Protein AF-A0A7J5WPT6-F1 (afdb_monomer_lite)

pLDDT: mean 85.34, std 17.23, range [44.0, 98.38]

Structure (mmCIF, N/CA/C/O backbone):
data_AF-A0A7J5WPT6-F1
#
_entry.id   AF-A0A7J5WPT6-F1
#
loop_
_atom_site.group_PDB
_atom_site.id
_atom_site.type_symbol
_atom_site.label_atom_id
_atom_site.label_alt_id
_atom_site.label_comp_id
_atom_site.label_asym_id
_atom_site.label_entity_id
_atom_site.label_seq_id
_atom_site.pdbx_PDB_ins_code
_atom_site.Cartn_x
_atom_site.Cartn_y
_atom_site.Cartn_z
_atom_site.occupancy
_atom_site.B_iso_or_equiv
_atom_site.auth_seq_id
_atom_site.auth_comp_id
_atom_site.auth_asym_id
_atom_site.auth_atom_id
_atom_site.pdbx_PDB_model_num
ATOM 1 N N . MET A 1 1 ? -18.725 7.609 72.290 1.00 44.00 1 MET A N 1
ATOM 2 C CA . MET A 1 1 ? -18.503 8.225 70.961 1.00 44.00 1 MET A CA 1
ATOM 3 C C . MET A 1 1 ? -18.150 7.165 69.911 1.00 44.00 1 MET A C 1
ATOM 5 O O . MET A 1 1 ? -17.010 6.746 69.789 1.00 44.00 1 MET A O 1
ATOM 9 N N . ASN A 1 2 ? -19.181 6.668 69.224 1.00 46.31 2 ASN A N 1
ATOM 10 C CA . ASN A 1 2 ? -19.308 6.529 67.764 1.00 46.31 2 ASN A CA 1
ATOM 11 C C . ASN A 1 2 ? -18.132 5.963 66.932 1.00 46.31 2 ASN A C 1
ATOM 13 O O . ASN A 1 2 ? -17.793 6.522 65.896 1.00 46.31 2 ASN A O 1
ATOM 17 N N . LYS A 1 3 ? -17.575 4.797 67.292 1.00 47.44 3 LYS A N 1
ATOM 18 C CA . LYS A 1 3 ? -16.650 4.039 66.410 1.00 47.44 3 LYS A CA 1
ATOM 19 C C . LYS A 1 3 ? -17.338 3.275 65.260 1.00 47.44 3 LYS A C 1
ATOM 21 O O . LYS A 1 3 ? -16.660 2.776 64.373 1.00 47.44 3 LYS A O 1
ATOM 26 N N . LYS A 1 4 ? -18.677 3.195 65.247 1.00 48.84 4 LYS A N 1
ATOM 27 C CA . LYS A 1 4 ? -19.449 2.427 64.245 1.00 48.84 4 LYS A CA 1
ATOM 28 C C . LYS A 1 4 ? -19.728 3.178 62.931 1.00 48.84 4 LYS A C 1
ATOM 30 O O . LYS A 1 4 ? -20.155 2.552 61.971 1.00 48.84 4 LYS A O 1
ATOM 35 N N . ILE A 1 5 ? -19.477 4.490 62.871 1.00 53.81 5 ILE A N 1
ATOM 36 C CA . ILE A 1 5 ? -19.799 5.325 61.695 1.00 53.81 5 ILE A CA 1
ATOM 37 C C . ILE A 1 5 ? -18.692 5.275 60.623 1.00 53.81 5 ILE A C 1
ATOM 39 O O . ILE A 1 5 ? -18.978 5.407 59.438 1.00 53.81 5 ILE A O 1
ATOM 43 N N . ILE A 1 6 ? -17.442 4.998 61.009 1.00 51.78 6 ILE A N 1
ATOM 44 C CA . ILE A 1 6 ? -16.282 5.048 60.097 1.00 51.78 6 ILE A CA 1
ATOM 45 C C . ILE A 1 6 ? -16.296 3.907 59.059 1.00 51.78 6 ILE A C 1
ATOM 47 O O . ILE A 1 6 ? -15.792 4.076 57.953 1.00 51.78 6 ILE A O 1
ATOM 51 N N . VAL A 1 7 ? -16.931 2.771 59.365 1.00 52.22 7 VAL A N 1
ATOM 52 C CA . VAL A 1 7 ? -16.954 1.603 58.462 1.00 52.22 7 VAL A CA 1
ATOM 53 C C . VAL A 1 7 ? -17.900 1.807 57.270 1.00 52.22 7 VAL A C 1
ATOM 55 O O . VAL A 1 7 ? -17.622 1.326 56.175 1.00 52.22 7 VAL A O 1
ATOM 58 N N . TYR A 1 8 ? -18.980 2.575 57.437 1.00 48.53 8 TYR A N 1
ATOM 59 C CA . TYR A 1 8 ? -19.964 2.778 56.367 1.00 48.53 8 TYR A CA 1
ATOM 60 C C . TYR A 1 8 ? -19.497 3.755 55.283 1.00 48.53 8 TYR A C 1
ATOM 62 O O . TYR A 1 8 ? -19.886 3.613 54.126 1.00 48.53 8 TYR A O 1
ATOM 70 N N . VAL A 1 9 ? -18.616 4.702 55.622 1.00 53.25 9 VAL A N 1
ATOM 71 C CA . VAL A 1 9 ? -18.085 5.677 54.654 1.00 53.25 9 VAL A CA 1
ATOM 72 C C . VAL A 1 9 ? -17.109 5.015 53.675 1.00 53.25 9 VAL A C 1
ATOM 74 O O . VAL A 1 9 ? -17.079 5.369 52.499 1.00 53.25 9 VAL A O 1
ATOM 77 N N . PHE A 1 10 ? -16.367 3.997 54.119 1.00 49.44 10 PHE A N 1
ATOM 78 C CA . PHE A 1 10 ? -15.423 3.283 53.253 1.00 49.44 10 PHE A CA 1
ATOM 79 C C . PHE A 1 10 ? -16.117 2.335 52.262 1.00 49.44 10 PHE A C 1
ATOM 81 O O . PHE A 1 10 ? -15.594 2.083 51.180 1.00 49.44 10 PHE A O 1
ATOM 88 N N . PHE A 1 11 ? -17.314 1.844 52.598 1.00 49.00 11 PHE A N 1
ATOM 89 C CA . PHE A 1 11 ? -18.061 0.913 51.747 1.00 49.00 11 PHE A CA 1
ATOM 90 C C . PHE A 1 11 ? -18.806 1.607 50.593 1.00 49.00 11 PHE A C 1
ATOM 92 O O . PHE A 1 11 ? -19.068 0.985 49.570 1.00 49.00 11 PHE A O 1
ATOM 99 N N . PHE A 1 12 ? -19.112 2.903 50.719 1.00 51.81 12 PHE A N 1
ATOM 100 C CA . PHE A 1 12 ? -19.769 3.670 49.652 1.00 51.81 12 PHE A CA 1
ATOM 101 C C . PHE A 1 12 ? -18.799 4.194 48.581 1.00 51.81 12 PHE A C 1
ATOM 103 O O . PHE A 1 12 ? -19.221 4.460 47.457 1.00 51.81 12 PHE A O 1
ATOM 110 N N . LEU A 1 13 ? -17.502 4.313 48.890 1.00 50.91 13 LEU A N 1
ATOM 111 C CA . LEU A 1 13 ? -16.509 4.866 47.959 1.00 50.91 13 LEU A CA 1
ATOM 112 C C . LEU A 1 13 ? -16.020 3.867 46.893 1.00 50.91 13 LEU A C 1
ATOM 114 O O . LEU A 1 13 ? -15.463 4.279 45.879 1.00 50.91 13 LEU A O 1
ATOM 118 N N . SER A 1 14 ? -16.231 2.563 47.086 1.00 52.03 14 SER A N 1
ATOM 119 C CA . SER A 1 14 ? -15.806 1.523 46.135 1.00 52.03 14 SER A CA 1
ATOM 120 C C . SER A 1 14 ? -16.784 1.306 44.974 1.00 52.03 14 SER A C 1
ATOM 122 O O . SER A 1 14 ? -16.425 0.675 43.981 1.00 52.03 14 SER A O 1
ATOM 124 N N . LEU A 1 15 ? -18.002 1.854 45.052 1.00 52.34 15 LEU A N 1
ATOM 125 C CA . LEU A 1 15 ? -19.048 1.656 44.041 1.00 52.34 15 LEU A CA 1
ATOM 126 C C . LEU A 1 15 ? -18.943 2.601 42.832 1.00 52.34 15 LEU A C 1
ATOM 128 O O . LEU A 1 15 ? -19.648 2.405 41.847 1.00 52.34 15 LEU A O 1
ATOM 132 N N . ILE A 1 16 ? -18.048 3.594 42.864 1.00 55.81 16 ILE A N 1
ATOM 133 C CA . ILE A 1 16 ? -17.940 4.620 41.810 1.00 55.81 16 ILE A CA 1
ATOM 134 C C . ILE A 1 16 ? -16.958 4.217 40.687 1.00 55.81 16 ILE A C 1
ATOM 136 O O . ILE A 1 16 ? -16.876 4.888 39.663 1.00 55.81 16 ILE A O 1
ATOM 140 N N . PHE A 1 17 ? -16.230 3.103 40.825 1.00 53.28 17 PHE A N 1
ATOM 141 C CA . PHE A 1 17 ? -15.173 2.715 39.874 1.00 53.28 17 PHE A CA 1
ATOM 142 C C . PHE A 1 17 ? -15.597 1.734 38.766 1.00 53.28 17 PHE A C 1
ATOM 144 O O . PHE A 1 17 ? -14.752 1.339 37.968 1.00 53.28 17 PHE A O 1
ATOM 151 N N . ASN A 1 18 ? -16.871 1.331 38.674 1.00 53.09 18 ASN A N 1
ATOM 152 C CA . ASN A 1 18 ? -17.254 0.146 37.885 1.00 53.09 18 ASN A CA 1
ATOM 153 C C . ASN A 1 18 ? -18.106 0.366 3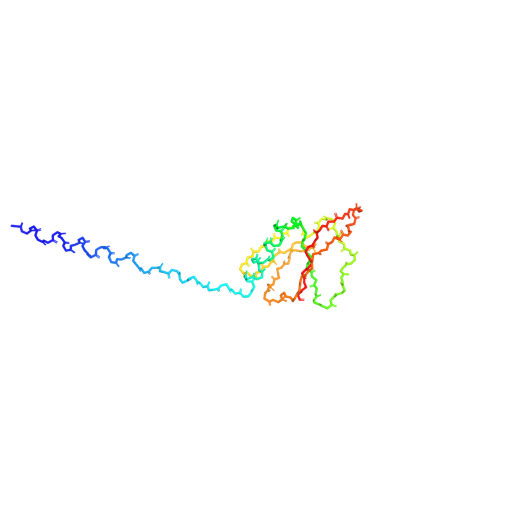6.624 1.00 53.09 18 ASN A C 1
ATOM 155 O O . ASN A 1 18 ? -18.654 -0.600 36.102 1.00 53.09 18 ASN A O 1
ATOM 159 N N . ALA A 1 19 ? -18.225 1.578 36.080 1.00 55.41 19 ALA A N 1
ATOM 160 C CA . ALA A 1 19 ? -19.091 1.774 34.910 1.00 55.41 19 ALA A CA 1
ATOM 161 C C . ALA A 1 19 ? -18.520 2.724 33.852 1.00 55.41 19 ALA A C 1
ATOM 163 O O . ALA A 1 19 ? -19.189 3.641 33.393 1.00 55.41 19 ALA A O 1
ATOM 164 N N . CYS A 1 20 ? -17.285 2.476 33.419 1.00 58.56 20 CYS A N 1
ATOM 165 C CA . CYS A 1 20 ? -16.876 2.850 32.066 1.00 58.56 20 CYS A CA 1
ATOM 166 C C . CYS A 1 20 ? -16.350 1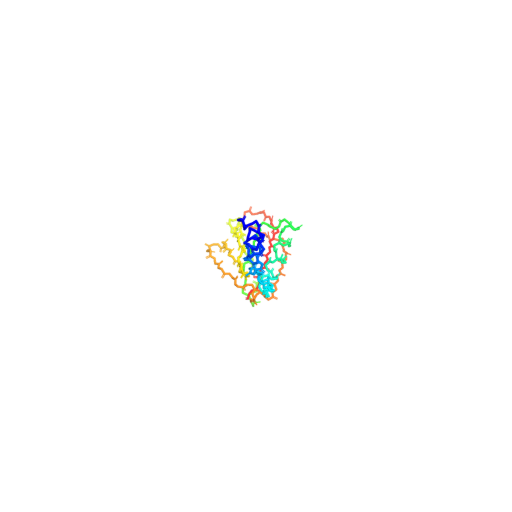.601 31.359 1.00 58.56 20 CYS A C 1
ATOM 168 O O . CYS A 1 20 ? -15.166 1.457 31.064 1.00 58.56 20 CYS A O 1
ATOM 170 N N . THR A 1 21 ? -17.240 0.637 31.133 1.00 63.19 21 THR A N 1
ATOM 171 C CA . THR A 1 21 ? -16.997 -0.407 30.143 1.00 63.19 21 THR A CA 1
ATOM 172 C C . THR A 1 21 ? -17.100 0.261 28.778 1.00 63.19 21 THR A C 1
ATOM 174 O O . THR A 1 21 ? -18.189 0.409 28.229 1.00 63.19 21 THR A O 1
ATOM 177 N N . LYS A 1 22 ? -15.964 0.725 28.237 1.00 56.56 22 LYS A N 1
ATOM 178 C CA . LYS A 1 22 ? -15.876 1.117 26.826 1.00 56.56 22 LYS A CA 1
ATOM 179 C C . LYS A 1 22 ? -16.370 -0.083 26.024 1.00 56.56 22 LYS A C 1
ATOM 181 O O . LYS A 1 22 ? -15.692 -1.109 25.988 1.00 56.56 22 LYS A O 1
ATOM 186 N N . GLN A 1 23 ? -17.573 0.018 25.462 1.00 61.41 23 GLN A N 1
ATOM 187 C CA . GLN A 1 23 ? -18.082 -0.990 24.548 1.00 61.41 23 GLN A CA 1
ATOM 188 C C . GLN A 1 23 ? -17.051 -1.104 23.430 1.00 61.41 23 GLN A C 1
ATOM 190 O O . GLN A 1 23 ? -16.749 -0.128 22.743 1.00 61.41 23 GLN A O 1
ATOM 195 N N . VAL A 1 24 ? -16.413 -2.269 23.334 1.00 64.50 24 VAL A N 1
ATOM 196 C CA . VAL A 1 24 ? -15.505 -2.562 22.233 1.00 64.50 24 VAL A CA 1
ATOM 197 C C . VAL A 1 24 ? -16.411 -2.785 21.033 1.00 64.50 24 VAL A C 1
ATOM 199 O O . VAL A 1 24 ? -16.970 -3.868 20.866 1.00 64.50 24 VAL A O 1
ATOM 202 N N . GLU A 1 25 ? -16.648 -1.720 20.271 1.00 75.19 25 GLU A N 1
ATOM 203 C CA . GLU A 1 25 ? -17.388 -1.806 19.019 1.00 75.19 25 GLU A CA 1
ATOM 204 C C . GLU A 1 25 ? -16.700 -2.825 18.108 1.00 75.19 25 GLU A C 1
ATOM 206 O O . GLU A 1 25 ? -15.469 -2.886 18.019 1.00 75.19 25 GLU A O 1
ATOM 211 N N . GLN A 1 26 ? -17.500 -3.685 17.476 1.00 82.00 26 GLN A N 1
ATOM 212 C CA . GLN A 1 26 ? -16.953 -4.636 16.521 1.00 82.00 26 GLN A CA 1
ATOM 213 C C . GLN A 1 26 ? -16.377 -3.875 15.320 1.00 82.00 26 GLN A C 1
ATOM 215 O O . GLN A 1 26 ? -17.034 -2.954 14.834 1.00 82.00 26 GLN A O 1
ATOM 220 N N . PRO A 1 27 ? -15.211 -4.289 14.792 1.00 8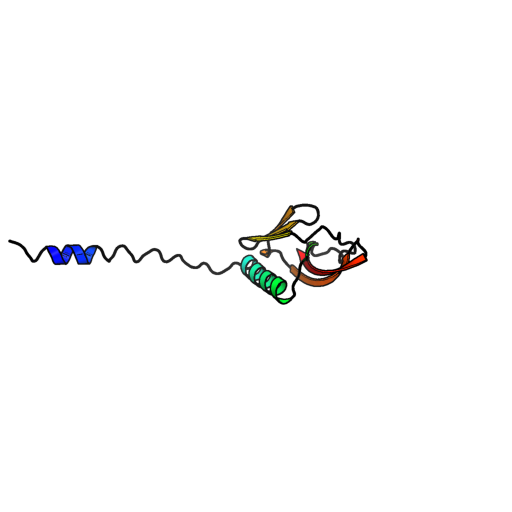5.62 27 PRO A N 1
ATOM 221 C CA . PRO A 1 27 ? -14.623 -3.637 13.635 1.00 85.62 27 PRO A CA 1
ATOM 222 C C . PRO A 1 27 ? -15.577 -3.637 12.439 1.00 85.62 27 PRO A C 1
ATOM 224 O O . PRO A 1 27 ? -16.160 -4.672 12.081 1.00 85.62 27 PRO A O 1
ATOM 227 N N . THR A 1 28 ? -15.683 -2.487 11.788 1.00 91.69 28 THR A N 1
ATOM 228 C CA . THR A 1 28 ? -16.368 -2.310 10.507 1.00 91.69 28 THR A CA 1
ATOM 229 C C . THR A 1 28 ? -15.697 -3.135 9.402 1.00 91.69 28 THR A C 1
ATOM 231 O O . THR A 1 28 ? -14.569 -3.615 9.545 1.00 91.69 28 THR A O 1
ATOM 234 N N . SER A 1 29 ? -16.373 -3.310 8.261 1.00 94.00 29 SER A N 1
ATOM 235 C CA . SER A 1 29 ? -15.788 -4.023 7.112 1.00 94.00 29 SER A CA 1
ATOM 236 C C . SER A 1 29 ? -14.484 -3.370 6.638 1.00 94.00 29 SER A C 1
ATOM 238 O O . SER A 1 29 ? -13.507 -4.067 6.373 1.00 94.00 29 SER A O 1
ATOM 240 N N . GLY A 1 30 ? -14.438 -2.036 6.594 1.00 96.06 30 GLY A N 1
ATOM 241 C CA . GLY A 1 30 ? -13.244 -1.277 6.237 1.00 96.06 30 GLY A CA 1
ATOM 242 C C . GLY A 1 30 ? -12.099 -1.472 7.229 1.00 96.06 30 GLY A C 1
ATOM 243 O O . GLY A 1 30 ? -10.954 -1.617 6.814 1.00 96.06 30 GLY A O 1
ATOM 244 N N . GLU A 1 31 ? -12.379 -1.541 8.531 1.00 96.56 31 GLU A N 1
ATOM 245 C CA . GLU A 1 31 ? -11.349 -1.818 9.543 1.00 96.56 31 GLU A CA 1
ATOM 246 C C . GLU A 1 31 ? -10.830 -3.255 9.462 1.00 96.56 31 GLU A C 1
ATOM 248 O O . GLU A 1 31 ? -9.627 -3.476 9.592 1.00 96.56 31 GLU A O 1
ATOM 253 N N . LYS A 1 32 ? -11.697 -4.233 9.171 1.00 96.38 32 LYS A N 1
ATOM 254 C CA . LYS A 1 32 ? -11.269 -5.616 8.900 1.00 96.38 32 LYS A CA 1
ATOM 255 C C . LYS A 1 32 ? -10.345 -5.679 7.683 1.00 96.38 32 LYS A C 1
ATOM 257 O O . LYS A 1 32 ? -9.286 -6.298 7.765 1.00 96.38 32 LYS A O 1
ATOM 262 N N . ALA A 1 33 ? -10.702 -4.989 6.599 1.00 97.69 33 ALA A N 1
ATOM 263 C CA . ALA A 1 33 ? -9.856 -4.877 5.414 1.00 97.69 33 ALA A CA 1
ATOM 264 C C . ALA A 1 33 ? -8.525 -4.173 5.731 1.00 97.69 33 ALA A C 1
ATOM 266 O O . ALA A 1 33 ? -7.474 -4.641 5.304 1.00 97.69 33 ALA A O 1
ATOM 267 N N . ALA A 1 34 ? -8.534 -3.099 6.530 1.00 98.00 34 ALA A N 1
ATOM 268 C CA . ALA A 1 34 ? -7.312 -2.418 6.965 1.00 98.00 34 ALA A CA 1
ATOM 269 C C . ALA A 1 34 ? -6.362 -3.374 7.699 1.00 98.00 34 ALA A C 1
ATOM 271 O O . ALA A 1 34 ? -5.185 -3.452 7.353 1.00 98.00 34 ALA A O 1
ATOM 272 N N . ILE A 1 35 ? -6.882 -4.142 8.662 1.00 97.38 35 ILE A N 1
ATOM 273 C CA . ILE A 1 35 ? -6.110 -5.130 9.427 1.00 97.38 35 ILE A CA 1
ATOM 274 C C . ILE A 1 35 ? -5.513 -6.194 8.495 1.00 97.38 35 ILE A C 1
ATOM 276 O O . ILE A 1 35 ? -4.336 -6.540 8.622 1.00 97.38 35 ILE A O 1
ATOM 280 N N . GLU A 1 36 ? -6.295 -6.699 7.538 1.00 97.44 36 GLU A N 1
ATOM 281 C CA . GLU A 1 36 ? -5.821 -7.682 6.561 1.00 97.44 36 GLU A CA 1
ATOM 282 C C . GLU A 1 36 ? -4.702 -7.117 5.676 1.00 97.44 36 GLU A C 1
ATOM 284 O O . GLU A 1 36 ? -3.646 -7.742 5.549 1.00 97.44 36 GLU A O 1
ATOM 289 N N . LEU A 1 37 ? -4.892 -5.925 5.105 1.00 98.25 37 LEU A N 1
ATOM 290 C CA . LEU A 1 37 ? -3.894 -5.290 4.246 1.00 98.25 37 LEU A CA 1
ATOM 291 C C . LEU A 1 37 ? -2.614 -4.957 5.019 1.00 98.25 37 LEU A C 1
ATOM 293 O O . LEU A 1 37 ? -1.521 -5.220 4.522 1.00 98.25 37 LEU A O 1
ATOM 297 N N . GLN A 1 38 ? -2.722 -4.454 6.252 1.00 98.00 38 GLN A N 1
ATOM 298 C CA . GLN A 1 38 ? -1.569 -4.213 7.125 1.00 98.00 38 GLN A CA 1
ATOM 299 C C . GLN A 1 38 ? -0.782 -5.500 7.393 1.00 98.00 38 GLN A C 1
ATOM 301 O O . GLN A 1 38 ? 0.451 -5.499 7.329 1.00 98.00 38 GLN A O 1
ATOM 306 N N . ARG A 1 39 ? -1.482 -6.612 7.653 1.00 98.25 39 ARG A N 1
ATOM 307 C CA . ARG A 1 39 ? -0.862 -7.929 7.834 1.00 98.25 39 ARG A CA 1
ATOM 308 C C . ARG A 1 39 ? -0.111 -8.361 6.573 1.00 98.25 39 ARG A C 1
ATOM 310 O O . ARG A 1 39 ? 1.055 -8.734 6.665 1.00 98.25 39 ARG A O 1
ATOM 317 N N . ILE A 1 40 ? -0.742 -8.261 5.404 1.00 97.94 40 ILE A N 1
ATOM 318 C CA . ILE A 1 40 ? -0.148 -8.635 4.111 1.00 97.94 40 ILE A CA 1
ATOM 319 C C . ILE A 1 40 ? 1.086 -7.794 3.796 1.00 97.94 40 ILE A C 1
ATOM 321 O O . ILE A 1 40 ? 2.121 -8.341 3.413 1.00 97.94 40 ILE A O 1
ATOM 325 N N . ILE A 1 41 ? 0.992 -6.478 3.984 1.00 97.75 41 ILE A N 1
ATOM 326 C CA . ILE A 1 41 ? 2.100 -5.553 3.750 1.00 97.75 41 ILE A CA 1
ATOM 327 C C . ILE A 1 41 ? 3.310 -5.948 4.600 1.00 97.75 41 ILE A C 1
ATOM 329 O O . ILE A 1 41 ? 4.423 -6.036 4.078 1.00 97.75 41 ILE A O 1
ATOM 333 N N . LYS A 1 42 ? 3.084 -6.253 5.884 1.00 97.50 42 LYS A N 1
ATOM 334 C CA . LYS A 1 42 ? 4.136 -6.692 6.804 1.00 97.50 42 LYS A CA 1
ATOM 335 C C . LYS A 1 42 ? 4.728 -8.044 6.404 1.00 97.50 42 LYS A C 1
ATOM 337 O O . LYS A 1 42 ? 5.944 -8.178 6.338 1.00 97.50 42 LYS A O 1
ATOM 342 N N . GLU A 1 43 ? 3.893 -9.044 6.131 1.00 97.81 43 GLU A N 1
ATOM 343 C CA . GLU A 1 43 ? 4.342 -10.406 5.801 1.00 97.81 43 GLU A CA 1
ATOM 344 C C . GLU A 1 43 ? 5.119 -10.484 4.485 1.00 97.81 43 GLU A C 1
ATOM 346 O O . GLU A 1 43 ? 6.023 -11.306 4.343 1.00 97.81 43 GLU A O 1
ATOM 351 N N . LYS A 1 44 ? 4.758 -9.651 3.507 1.00 96.62 44 LYS A N 1
ATOM 352 C CA . LYS A 1 44 ? 5.344 -9.668 2.162 1.00 96.62 44 LYS A CA 1
ATOM 353 C C . LYS A 1 44 ? 6.375 -8.561 1.934 1.00 96.62 44 LYS A C 1
ATOM 355 O O . LYS A 1 44 ? 6.865 -8.446 0.816 1.00 96.62 44 LYS A O 1
ATOM 360 N N . ASN A 1 45 ? 6.714 -7.775 2.964 1.00 95.75 45 ASN A N 1
ATOM 361 C CA . ASN A 1 45 ? 7.600 -6.605 2.863 1.00 95.75 45 ASN A CA 1
ATOM 362 C C . ASN A 1 45 ? 7.213 -5.676 1.696 1.00 95.75 45 ASN A C 1
ATOM 364 O O . ASN A 1 45 ? 8.049 -5.248 0.899 1.00 95.75 45 ASN A O 1
ATOM 368 N N . ILE A 1 46 ? 5.917 -5.386 1.567 1.00 96.62 46 ILE A N 1
ATOM 369 C CA . ILE A 1 46 ? 5.423 -4.512 0.502 1.00 96.62 46 ILE A CA 1
ATOM 370 C C . ILE A 1 46 ? 5.795 -3.074 0.843 1.00 96.62 46 ILE A C 1
ATOM 372 O O . ILE A 1 46 ? 5.357 -2.528 1.850 1.00 96.62 46 ILE A O 1
ATOM 376 N N . MET A 1 47 ? 6.572 -2.438 -0.029 1.00 93.81 47 MET A N 1
ATOM 377 C CA . MET A 1 47 ? 6.957 -1.036 0.151 1.00 93.81 47 MET A CA 1
ATOM 378 C C . MET A 1 47 ? 6.029 -0.065 -0.578 1.00 93.81 47 MET A C 1
ATOM 380 O O . MET A 1 47 ? 6.103 1.136 -0.338 1.00 93.81 47 MET A O 1
ATOM 384 N N . ARG A 1 48 ? 5.196 -0.562 -1.501 1.00 95.69 48 ARG A N 1
ATOM 385 C CA . ARG A 1 48 ? 4.415 0.267 -2.424 1.00 95.69 48 ARG A CA 1
ATOM 386 C C . ARG A 1 48 ? 2.947 -0.122 -2.445 1.00 95.69 48 ARG A C 1
ATOM 388 O O . ARG A 1 48 ? 2.630 -1.301 -2.578 1.00 95.69 48 ARG A O 1
ATOM 395 N N . VAL A 1 49 ? 2.071 0.873 -2.381 1.00 96.75 49 VAL A N 1
ATOM 396 C CA . VAL A 1 49 ? 0.623 0.712 -2.528 1.00 96.75 49 VAL A CA 1
ATOM 397 C C . VAL A 1 49 ? 0.133 1.613 -3.654 1.00 96.75 49 VAL A C 1
ATOM 399 O O . VAL A 1 49 ? 0.461 2.799 -3.686 1.00 96.75 49 VAL A O 1
ATOM 402 N N . TYR A 1 50 ? -0.652 1.050 -4.568 1.00 94.81 50 TYR A N 1
ATOM 403 C CA . TYR A 1 50 ? -1.186 1.753 -5.730 1.00 94.81 50 TYR A CA 1
ATOM 404 C C . TYR A 1 50 ? -2.710 1.623 -5.788 1.00 94.81 50 TYR A C 1
ATOM 406 O O . TYR A 1 50 ? -3.209 0.500 -5.892 1.00 94.81 50 TYR A O 1
ATOM 414 N N . PRO A 1 51 ? -3.458 2.737 -5.717 1.00 94.56 51 PRO A N 1
ATOM 415 C CA . PRO A 1 51 ? -4.895 2.727 -5.936 1.00 94.56 51 PRO A CA 1
ATOM 416 C C . PRO A 1 51 ? -5.213 2.708 -7.436 1.00 94.56 51 PRO A C 1
ATOM 418 O O . PRO A 1 51 ? -4.570 3.391 -8.231 1.00 94.56 51 PRO A O 1
ATOM 421 N N . VAL A 1 52 ? -6.221 1.929 -7.816 1.00 93.31 52 VAL A N 1
ATOM 422 C CA . VAL A 1 52 ? -6.722 1.769 -9.186 1.00 93.31 52 VAL A CA 1
ATOM 423 C C . VAL A 1 52 ? -8.250 1.740 -9.133 1.00 93.31 52 VAL A C 1
ATOM 425 O O . VAL A 1 52 ? -8.831 1.266 -8.152 1.00 93.31 52 VAL A O 1
ATOM 428 N N . ARG A 1 53 ? -8.929 2.252 -10.162 1.00 92.00 53 ARG A N 1
ATOM 429 C CA . ARG A 1 53 ? -10.392 2.131 -10.256 1.00 92.00 53 ARG A CA 1
ATOM 430 C C . ARG A 1 53 ? -10.772 0.698 -10.621 1.00 92.00 53 ARG A C 1
ATOM 432 O O . ARG A 1 53 ? -10.058 0.042 -11.371 1.00 92.00 53 ARG A O 1
ATOM 439 N N . TYR A 1 54 ? -11.894 0.205 -10.110 1.00 82.00 54 TYR A N 1
ATOM 440 C CA . TYR A 1 54 ? -12.306 -1.198 -10.218 1.00 82.00 54 TYR A CA 1
ATOM 441 C C . TYR A 1 54 ? -12.333 -1.770 -11.648 1.00 82.00 54 TYR A C 1
ATOM 443 O O . TYR A 1 54 ? -12.015 -2.952 -11.823 1.00 82.00 54 TYR A O 1
ATOM 451 N N . ASP A 1 55 ? -12.602 -0.925 -12.645 1.00 86.25 55 ASP A N 1
ATOM 452 C CA . ASP A 1 55 ? -12.702 -1.292 -14.064 1.00 86.25 55 ASP A CA 1
ATOM 453 C C . ASP A 1 55 ? -11.526 -0.797 -14.925 1.00 86.25 55 ASP A C 1
ATOM 455 O O . ASP A 1 55 ? -11.518 -0.997 -16.141 1.00 86.25 55 ASP A O 1
ATOM 459 N N . ASP A 1 56 ? -10.516 -0.172 -14.315 1.00 87.88 56 ASP A N 1
ATOM 460 C CA . ASP A 1 56 ? -9.320 0.242 -15.042 1.00 87.88 56 ASP A CA 1
ATOM 461 C C . ASP A 1 56 ? -8.416 -0.965 -15.338 1.00 87.88 56 ASP A C 1
ATOM 463 O O . ASP A 1 56 ? -8.330 -1.943 -14.584 1.00 87.88 56 ASP A O 1
ATOM 467 N N . ILE A 1 57 ? -7.703 -0.881 -16.463 1.00 85.50 57 ILE A N 1
ATOM 468 C CA . ILE A 1 57 ? -6.665 -1.848 -16.829 1.00 85.50 57 ILE A CA 1
ATOM 469 C C . ILE A 1 57 ? -5.522 -1.758 -15.809 1.00 85.50 57 ILE A C 1
ATOM 471 O O . ILE A 1 57 ? -5.231 -0.684 -15.280 1.00 85.50 57 ILE A O 1
ATOM 475 N N . PHE A 1 58 ? -4.847 -2.886 -15.561 1.00 85.31 58 PHE A N 1
ATOM 476 C CA . PHE A 1 58 ? -3.648 -2.914 -14.727 1.00 85.31 58 PHE A CA 1
ATOM 477 C C . PHE A 1 58 ? -2.655 -1.828 -15.186 1.00 85.31 58 PHE A C 1
ATOM 479 O O . PHE A 1 58 ? -2.280 -1.830 -16.364 1.00 85.31 58 PHE A O 1
ATOM 486 N N . PRO A 1 59 ? -2.222 -0.910 -14.299 1.00 82.62 59 PRO A N 1
ATOM 487 C CA . PRO A 1 59 ? -1.346 0.181 -14.699 1.00 82.62 59 PRO A CA 1
ATOM 488 C C . PRO A 1 59 ? -0.047 -0.353 -15.304 1.00 82.62 59 PRO A C 1
ATOM 490 O O . PRO A 1 59 ? 0.534 -1.315 -14.808 1.00 82.62 59 PRO A O 1
ATOM 493 N N . ASN A 1 60 ? 0.424 0.272 -16.376 1.00 85.31 60 ASN A N 1
ATOM 494 C CA . ASN A 1 60 ? 1.688 -0.078 -17.030 1.00 85.31 60 ASN A CA 1
ATOM 495 C C . ASN A 1 60 ? 2.832 0.881 -16.664 1.00 85.31 60 ASN A C 1
ATOM 497 O O . ASN A 1 60 ? 3.947 0.719 -17.154 1.00 85.31 60 ASN A O 1
ATOM 501 N N . PHE A 1 61 ? 2.561 1.872 -15.812 1.00 86.56 61 PHE A N 1
ATOM 502 C CA . PHE A 1 61 ? 3.512 2.898 -15.414 1.00 86.56 61 PHE A CA 1
ATOM 503 C C . PHE A 1 61 ? 3.513 3.076 -13.894 1.00 86.56 61 PHE A C 1
ATOM 505 O O . PHE A 1 61 ? 2.487 3.385 -13.287 1.00 86.56 61 PHE A O 1
ATOM 512 N N . PHE A 1 62 ? 4.683 2.893 -13.280 1.00 89.94 62 PHE A N 1
ATOM 513 C CA . PHE A 1 62 ? 4.869 2.981 -11.833 1.00 89.94 62 PHE A CA 1
ATOM 514 C C . PHE A 1 62 ? 6.082 3.861 -11.512 1.00 89.94 62 PHE A C 1
ATOM 516 O O . PHE A 1 62 ? 7.218 3.377 -11.546 1.00 89.94 62 PHE A O 1
ATOM 523 N N . PRO A 1 63 ? 5.873 5.148 -11.181 1.00 91.00 63 PRO A N 1
ATOM 524 C CA . PRO A 1 63 ? 6.974 6.021 -10.803 1.00 91.00 63 PRO A CA 1
ATOM 525 C C . PRO A 1 63 ? 7.689 5.518 -9.550 1.00 91.00 63 PRO A C 1
ATOM 527 O O . PRO A 1 63 ? 7.050 5.232 -8.525 1.00 91.00 63 PRO A O 1
ATOM 530 N N . ALA A 1 64 ? 9.020 5.476 -9.579 1.00 91.38 64 ALA A N 1
ATOM 531 C CA . ALA A 1 64 ? 9.829 4.989 -8.469 1.00 91.38 64 ALA A CA 1
ATOM 532 C C . ALA A 1 64 ? 9.652 5.814 -7.181 1.00 91.38 64 ALA A C 1
ATOM 534 O O . ALA A 1 64 ? 9.894 5.303 -6.090 1.00 91.38 64 ALA A O 1
ATOM 535 N N . ASN A 1 65 ? 9.172 7.051 -7.254 1.00 90.44 65 ASN A N 1
ATOM 536 C CA . ASN A 1 65 ? 8.955 7.928 -6.099 1.00 90.44 65 ASN A CA 1
ATOM 537 C C . ASN A 1 65 ? 7.511 7.937 -5.558 1.00 90.44 65 ASN A C 1
ATOM 539 O O . ASN A 1 65 ? 7.222 8.704 -4.644 1.00 90.44 65 ASN A O 1
ATOM 543 N N . THR A 1 66 ? 6.609 7.100 -6.079 1.00 92.25 66 THR A N 1
ATOM 544 C CA . THR A 1 66 ? 5.184 7.108 -5.701 1.00 92.25 66 THR A CA 1
ATOM 545 C C . THR A 1 66 ? 4.737 5.821 -5.005 1.00 92.25 66 THR A C 1
ATOM 547 O O . THR A 1 66 ? 5.360 4.765 -5.152 1.00 92.25 66 THR A O 1
ATOM 550 N N . GLY A 1 67 ? 3.645 5.903 -4.238 1.00 93.56 67 GLY A N 1
ATOM 551 C CA . GLY A 1 67 ? 3.033 4.771 -3.535 1.00 93.56 67 GLY A CA 1
ATOM 552 C C . GLY A 1 67 ? 3.820 4.288 -2.314 1.00 93.56 67 GLY A C 1
ATOM 553 O O . GLY A 1 67 ? 3.434 3.305 -1.693 1.00 93.56 67 GLY A O 1
ATOM 554 N N . THR A 1 68 ? 4.922 4.953 -1.958 1.00 95.56 68 THR A N 1
ATOM 555 C CA . THR A 1 68 ? 5.822 4.574 -0.852 1.00 95.56 68 THR A CA 1
ATOM 556 C C . THR A 1 68 ? 5.400 5.133 0.503 1.00 95.56 68 THR A C 1
ATOM 558 O O . THR A 1 68 ? 5.908 4.701 1.535 1.00 95.56 68 THR A O 1
ATOM 561 N N . GLN A 1 69 ? 4.479 6.096 0.512 1.00 95.88 69 GLN A N 1
ATOM 562 C CA . GLN A 1 69 ? 3.927 6.697 1.719 1.00 95.88 69 GLN A CA 1
ATOM 563 C C . GLN A 1 69 ? 2.433 6.412 1.764 1.00 95.88 69 GLN A C 1
ATOM 565 O O . GLN A 1 69 ? 1.685 6.802 0.865 1.00 95.88 69 GLN A O 1
ATOM 570 N N . TRP A 1 70 ? 2.012 5.724 2.816 1.00 96.62 70 TRP A N 1
ATOM 571 C CA . TRP A 1 70 ? 0.621 5.379 3.050 1.00 96.62 70 TRP A CA 1
ATOM 572 C C . TRP A 1 70 ? 0.373 5.215 4.548 1.00 96.62 70 TRP A C 1
ATOM 574 O O . TRP A 1 70 ? 1.276 4.861 5.307 1.00 96.62 70 TRP A O 1
ATOM 584 N N . THR A 1 71 ? -0.851 5.488 4.987 1.00 97.69 71 THR A N 1
ATOM 585 C CA . THR A 1 71 ? -1.275 5.317 6.382 1.00 97.69 71 THR A CA 1
ATOM 586 C C . THR A 1 71 ? -2.702 4.792 6.441 1.00 97.69 71 THR A C 1
ATOM 588 O O . THR A 1 71 ? -3.535 5.121 5.600 1.00 97.69 71 THR A O 1
ATOM 591 N N . PHE A 1 72 ? -2.989 3.958 7.440 1.00 97.69 72 PHE A N 1
ATOM 592 C CA . PHE A 1 72 ? -4.336 3.456 7.702 1.00 97.69 72 PHE A CA 1
ATOM 593 C C . PHE A 1 72 ? -4.957 4.209 8.875 1.00 97.69 72 PHE A C 1
ATOM 595 O O . PHE A 1 72 ? -4.279 4.473 9.868 1.00 97.69 72 PHE A O 1
ATOM 602 N N . SER A 1 73 ? -6.250 4.509 8.784 1.00 96.12 73 SER A N 1
ATOM 603 C CA . SER A 1 73 ? -7.018 5.109 9.877 1.00 96.12 73 SER A CA 1
ATOM 604 C C . SER A 1 73 ? -8.496 4.762 9.735 1.00 96.12 73 SER A C 1
ATOM 606 O O . SER A 1 73 ? -9.079 5.043 8.694 1.00 96.12 73 SER A O 1
ATOM 608 N N . ASN A 1 74 ? -9.100 4.147 10.757 1.00 94.06 74 ASN A N 1
ATOM 609 C CA . ASN A 1 74 ? -10.551 3.911 10.871 1.00 94.06 74 ASN A CA 1
ATOM 610 C C . ASN A 1 74 ? -11.222 3.332 9.604 1.00 94.06 74 ASN A C 1
ATOM 612 O O . ASN A 1 74 ? -12.272 3.802 9.173 1.00 94.06 74 ASN A O 1
ATOM 616 N N . GLY A 1 75 ? -10.591 2.344 8.960 1.00 96.31 75 GLY A N 1
ATOM 617 C CA . GLY A 1 75 ? -11.112 1.735 7.730 1.00 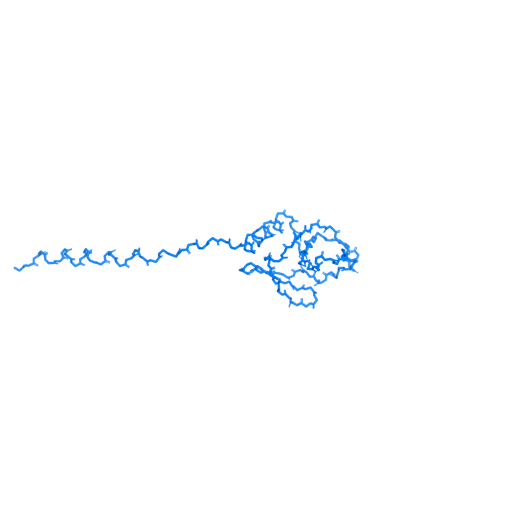96.31 75 GLY A CA 1
ATOM 618 C C . GLY A 1 75 ? -10.875 2.542 6.449 1.00 96.31 75 GLY A C 1
ATOM 619 O O . GLY A 1 75 ? -11.473 2.247 5.416 1.00 96.31 75 GLY A O 1
ATOM 620 N N . PHE A 1 76 ? -9.981 3.526 6.489 1.00 97.94 76 PHE A N 1
ATOM 621 C CA . PHE A 1 76 ? -9.473 4.252 5.330 1.00 97.94 76 PHE A CA 1
ATOM 622 C C . PHE A 1 76 ? -7.977 4.000 5.148 1.00 97.94 76 PHE A C 1
ATOM 624 O O . PHE A 1 76 ? -7.262 3.697 6.108 1.00 97.94 76 PHE A O 1
ATOM 631 N N . ILE A 1 77 ? -7.503 4.177 3.917 1.00 98.38 77 ILE A N 1
ATOM 632 C CA . ILE A 1 77 ? -6.082 4.254 3.585 1.00 98.38 77 ILE A CA 1
ATOM 633 C C . ILE A 1 77 ? -5.799 5.581 2.880 1.00 98.38 77 ILE A C 1
ATOM 635 O O . ILE A 1 77 ? -6.422 5.900 1.871 1.00 98.38 77 ILE A O 1
ATOM 639 N N . ASN A 1 78 ? -4.871 6.365 3.417 1.00 98.06 78 ASN A N 1
ATOM 640 C CA . ASN A 1 78 ? -4.285 7.493 2.705 1.00 98.06 78 ASN A CA 1
ATOM 641 C C . ASN A 1 78 ? -3.065 6.990 1.933 1.00 98.06 78 ASN A C 1
ATOM 643 O O . ASN A 1 78 ? -2.251 6.264 2.503 1.00 98.06 78 ASN A O 1
ATOM 647 N N . ILE A 1 79 ? -2.947 7.344 0.657 1.00 96.50 79 ILE A N 1
ATOM 648 C CA . ILE A 1 79 ? -1.836 6.942 -0.207 1.00 96.50 79 ILE A CA 1
ATOM 649 C C . ILE A 1 79 ? -1.331 8.179 -0.939 1.00 96.50 79 ILE A C 1
ATOM 651 O O . ILE A 1 79 ? -2.112 8.900 -1.556 1.00 96.50 79 ILE A O 1
ATOM 655 N N . ASN A 1 80 ? -0.019 8.396 -0.916 1.00 93.25 80 ASN A N 1
ATOM 656 C CA . ASN A 1 80 ? 0.632 9.371 -1.781 1.00 93.25 80 ASN A CA 1
ATOM 657 C C . ASN A 1 80 ? 1.073 8.695 -3.087 1.00 93.25 80 ASN A C 1
ATOM 659 O O . ASN A 1 80 ? 2.106 8.018 -3.134 1.00 93.25 80 ASN A O 1
ATOM 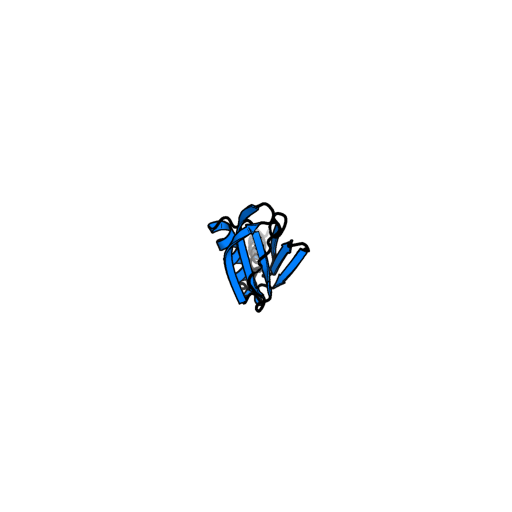663 N N . TYR A 1 81 ? 0.290 8.875 -4.150 1.00 85.88 81 TYR A N 1
ATOM 664 C CA . TYR A 1 81 ? 0.573 8.353 -5.490 1.00 85.88 81 TYR A 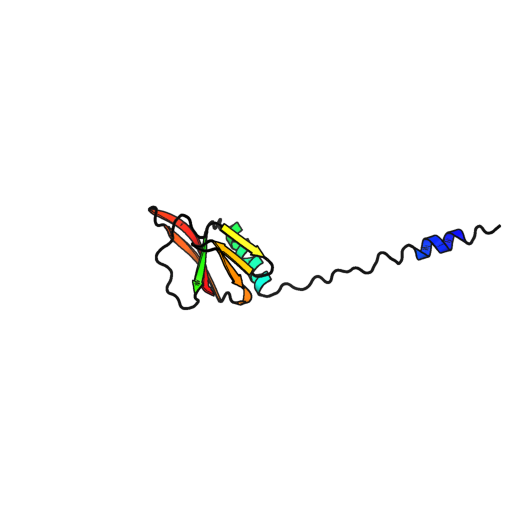CA 1
ATOM 665 C C . TYR A 1 81 ? 0.567 9.487 -6.526 1.00 85.88 81 TYR A C 1
ATOM 667 O O . TYR A 1 81 ? -0.263 9.542 -7.425 1.00 85.88 81 TYR A O 1
ATOM 675 N N . GLY A 1 82 ? 1.472 10.453 -6.350 1.00 85.44 82 GLY A N 1
ATOM 676 C CA . GLY A 1 82 ? 1.524 11.694 -7.136 1.00 85.44 82 GLY A CA 1
ATOM 677 C C . GLY A 1 82 ? 0.691 12.813 -6.505 1.00 85.44 82 GLY A C 1
ATOM 678 O O . GLY A 1 82 ? 1.155 13.947 -6.425 1.00 85.44 82 GLY A O 1
ATOM 679 N N . LEU A 1 83 ? -0.479 12.464 -5.968 1.00 85.88 83 LEU A N 1
ATOM 680 C CA . LEU A 1 83 ? -1.273 13.270 -5.039 1.00 85.88 83 LEU A CA 1
ATOM 681 C C . LEU A 1 83 ? -1.623 12.418 -3.806 1.00 85.88 83 LEU A C 1
ATOM 683 O O . LEU A 1 83 ? -1.673 11.188 -3.889 1.00 85.88 83 LEU A O 1
ATOM 687 N N . SER A 1 84 ? -1.797 13.063 -2.647 1.00 91.00 84 SER A N 1
ATOM 688 C CA . SER A 1 84 ? -2.242 12.380 -1.426 1.00 91.00 84 SER A CA 1
ATOM 689 C C . SER A 1 84 ? -3.760 12.281 -1.433 1.00 91.00 84 SER A C 1
ATOM 691 O O . SER A 1 84 ? -4.445 13.289 -1.278 1.00 91.00 84 SER A O 1
ATOM 693 N N . ASP A 1 85 ? -4.260 11.057 -1.574 1.00 95.56 85 ASP A N 1
ATOM 694 C CA . ASP A 1 85 ? -5.686 10.752 -1.607 1.00 95.56 85 ASP A CA 1
ATOM 695 C C . ASP A 1 85 ? -6.053 9.726 -0.538 1.00 95.56 85 ASP A C 1
ATOM 697 O O . ASP A 1 85 ? -5.239 8.895 -0.129 1.00 95.56 85 ASP A O 1
ATOM 701 N N . THR A 1 86 ? -7.302 9.791 -0.075 1.00 97.19 86 THR A N 1
ATOM 702 C CA . THR A 1 86 ? -7.833 8.903 0.964 1.00 97.19 86 THR A CA 1
ATOM 703 C C . THR A 1 86 ? -8.928 8.016 0.391 1.00 97.19 86 THR A C 1
ATOM 705 O O . THR A 1 86 ? -9.911 8.506 -0.159 1.00 97.19 86 THR A O 1
ATOM 708 N N . TYR A 1 87 ? -8.782 6.707 0.572 1.00 97.44 87 TYR A N 1
ATOM 709 C CA . TYR A 1 87 ? -9.675 5.691 0.032 1.00 97.44 87 TYR A CA 1
ATOM 710 C C . TYR A 1 87 ? -10.405 4.967 1.161 1.00 97.44 87 TYR A C 1
ATOM 712 O O . TYR A 1 87 ? -9.790 4.515 2.128 1.00 97.44 87 TYR A O 1
ATOM 720 N N . ASN A 1 88 ? -11.726 4.845 1.036 1.00 97.56 88 ASN A N 1
ATOM 721 C CA . ASN A 1 88 ? -12.554 4.111 1.987 1.00 97.56 88 ASN A CA 1
ATOM 722 C C . ASN A 1 88 ? -12.487 2.610 1.678 1.00 97.56 88 ASN A C 1
ATOM 724 O O . ASN A 1 88 ? -12.938 2.165 0.622 1.00 97.56 88 ASN A O 1
ATOM 728 N N . LEU A 1 89 ? -11.960 1.818 2.612 1.00 98.06 89 LEU A N 1
ATOM 729 C CA . LEU A 1 89 ? -11.753 0.382 2.416 1.00 98.06 89 LEU A CA 1
ATOM 730 C C . LEU A 1 89 ? -13.057 -0.418 2.414 1.00 98.06 89 LEU A C 1
ATOM 732 O O . LEU A 1 89 ? -13.050 -1.564 1.980 1.00 98.06 89 LEU A O 1
ATOM 736 N N . ASN A 1 90 ? -14.189 0.174 2.809 1.00 96.88 90 ASN A N 1
ATOM 737 C CA . ASN A 1 90 ? -15.498 -0.446 2.581 1.00 96.88 90 ASN A CA 1
ATOM 738 C C . ASN A 1 90 ? -15.821 -0.604 1.085 1.00 96.88 90 ASN A C 1
ATOM 740 O O . ASN A 1 90 ? -16.648 -1.440 0.729 1.00 96.88 90 ASN A O 1
ATOM 744 N N . TYR A 1 91 ? -15.182 0.186 0.215 1.00 96.44 91 TYR A N 1
ATOM 745 C CA . TYR A 1 91 ? -15.337 0.087 -1.236 1.00 96.44 91 TYR A CA 1
ATOM 746 C C . TYR A 1 91 ? -14.228 -0.721 -1.910 1.00 96.44 91 TYR A C 1
ATOM 748 O O . TYR A 1 91 ? -14.285 -0.910 -3.118 1.00 96.44 91 TYR A O 1
ATOM 756 N N . LEU A 1 92 ? -13.247 -1.239 -1.163 1.00 96.94 92 LEU A N 1
ATOM 757 C CA . LEU A 1 92 ? -12.216 -2.097 -1.738 1.00 96.94 92 LEU A CA 1
ATOM 758 C C . LEU A 1 92 ? -12.862 -3.366 -2.308 1.00 96.94 92 LEU A C 1
ATOM 760 O O . LEU A 1 92 ? -13.465 -4.155 -1.581 1.00 96.94 92 LEU A O 1
ATOM 764 N N . ARG A 1 93 ? -12.720 -3.576 -3.616 1.00 95.56 93 ARG A N 1
ATOM 765 C CA . ARG A 1 93 ? -13.311 -4.722 -4.317 1.00 95.56 93 ARG A CA 1
ATOM 766 C C . ARG A 1 93 ? -12.369 -5.910 -4.404 1.00 95.56 93 ARG A C 1
ATOM 768 O O . ARG A 1 93 ? -12.800 -7.051 -4.273 1.00 95.56 93 ARG A O 1
ATOM 775 N N . LYS A 1 94 ? -11.094 -5.645 -4.683 1.00 95.06 94 LYS A N 1
ATOM 776 C CA . LYS A 1 94 ? -10.037 -6.653 -4.829 1.00 95.06 94 LYS A CA 1
ATOM 777 C C . LYS A 1 94 ? -8.671 -6.010 -4.619 1.00 95.06 94 LYS A C 1
ATOM 779 O O . LYS A 1 94 ? -8.511 -4.802 -4.793 1.00 95.06 94 LYS A O 1
ATOM 784 N N . TYR A 1 95 ? -7.680 -6.831 -4.296 1.00 96.19 95 TYR A N 1
ATOM 785 C CA . TYR A 1 95 ? -6.285 -6.417 -4.277 1.00 96.19 95 TYR A CA 1
ATOM 786 C C . TYR A 1 95 ? -5.398 -7.465 -4.947 1.00 96.19 95 TYR A C 1
ATOM 788 O O . TYR A 1 95 ? -5.724 -8.652 -4.964 1.00 96.19 95 TYR A O 1
ATOM 796 N N . PHE A 1 96 ? -4.258 -7.027 -5.474 1.00 95.25 96 PHE A N 1
ATOM 797 C CA . PHE A 1 96 ? -3.228 -7.909 -6.013 1.00 95.25 96 PHE A CA 1
ATOM 798 C C . PHE A 1 96 ? -1.865 -7.549 -5.447 1.00 95.25 96 PHE A C 1
ATOM 800 O O . PHE A 1 96 ? -1.569 -6.382 -5.208 1.00 95.25 96 PHE A O 1
ATOM 807 N N . ILE A 1 97 ? -1.021 -8.560 -5.279 1.00 96.50 97 ILE A N 1
ATOM 808 C CA . ILE A 1 97 ? 0.394 -8.380 -4.969 1.00 96.50 97 ILE A CA 1
ATOM 809 C C . ILE A 1 97 ? 1.154 -8.716 -6.243 1.00 96.50 97 ILE A C 1
ATOM 811 O O . ILE A 1 97 ? 1.044 -9.836 -6.745 1.00 96.50 97 ILE A O 1
ATOM 815 N N . HIS A 1 98 ? 1.896 -7.757 -6.785 1.00 95.00 98 HIS A N 1
ATOM 816 C CA . HIS A 1 98 ? 2.599 -7.945 -8.047 1.00 95.00 98 HIS A CA 1
ATOM 817 C C . HIS A 1 98 ? 3.992 -7.328 -8.021 1.00 95.00 98 HIS A C 1
ATOM 819 O O . HIS A 1 98 ? 4.217 -6.315 -7.362 1.00 95.00 98 HIS A O 1
ATOM 825 N N . SER A 1 99 ? 4.926 -7.943 -8.746 1.00 95.00 99 SER A N 1
ATOM 826 C CA . SER A 1 99 ? 6.210 -7.311 -9.040 1.00 95.00 99 SER A CA 1
ATOM 827 C C . SER A 1 99 ? 6.002 -6.353 -10.203 1.00 95.00 99 SER A C 1
ATOM 829 O O . SER A 1 99 ? 5.680 -6.790 -11.304 1.00 95.00 99 SER A O 1
ATOM 831 N N . VAL A 1 100 ? 6.164 -5.057 -9.961 1.00 93.69 100 VAL A N 1
ATOM 832 C CA . VAL A 1 100 ? 5.989 -4.019 -10.980 1.00 93.69 100 VAL A CA 1
ATOM 833 C C . VAL A 1 100 ? 7.339 -3.475 -11.422 1.00 93.69 100 VAL A C 1
ATOM 835 O O . VAL A 1 100 ? 8.224 -3.267 -10.589 1.00 93.69 100 VAL A O 1
ATOM 838 N N . ALA A 1 101 ? 7.492 -3.244 -12.725 1.00 95.00 101 ALA A N 1
ATOM 839 C CA . ALA A 1 101 ? 8.634 -2.520 -13.266 1.00 95.00 101 ALA A CA 1
ATOM 840 C C . ALA A 1 101 ? 8.468 -1.021 -12.981 1.00 95.00 101 ALA A C 1
ATOM 842 O O . ALA A 1 101 ? 7.401 -0.453 -13.216 1.00 95.00 101 ALA A O 1
ATOM 843 N N . LEU A 1 102 ? 9.518 -0.401 -12.452 1.00 94.56 102 LEU A N 1
ATOM 844 C CA . LEU A 1 102 ? 9.565 1.018 -12.126 1.00 94.56 102 LEU A CA 1
ATOM 845 C C . LEU A 1 102 ? 10.247 1.806 -13.253 1.00 94.56 102 LEU A C 1
ATOM 847 O O . LEU A 1 102 ? 11.069 1.269 -13.997 1.00 94.56 102 LEU A O 1
ATOM 851 N N . ASP A 1 103 ? 9.956 3.102 -13.334 1.00 93.75 103 ASP A N 1
ATOM 852 C CA . ASP A 1 103 ? 10.517 4.036 -14.329 1.00 93.75 103 ASP A CA 1
ATOM 853 C C . ASP A 1 103 ? 12.043 4.250 -14.242 1.00 93.75 103 ASP A C 1
ATOM 855 O O . ASP A 1 103 ? 12.645 4.844 -15.133 1.00 93.75 103 ASP A O 1
ATOM 859 N N . ASN A 1 104 ? 12.690 3.727 -13.201 1.00 93.69 104 ASN A N 1
ATOM 860 C CA . ASN A 1 104 ? 14.138 3.749 -13.000 1.00 93.69 104 ASN A CA 1
ATOM 861 C C . ASN A 1 104 ? 14.828 2.413 -13.352 1.00 93.69 104 ASN A C 1
ATOM 863 O O . ASN A 1 104 ? 15.931 2.152 -12.871 1.00 93.69 104 ASN A O 1
ATOM 867 N N . ASN A 1 105 ? 14.182 1.557 -14.152 1.00 92.38 105 ASN A N 1
ATOM 868 C CA . ASN A 1 105 ? 14.666 0.228 -14.555 1.00 92.38 105 ASN A CA 1
ATOM 869 C C . ASN A 1 105 ? 14.854 -0.772 -13.400 1.00 92.38 105 ASN A C 1
ATOM 871 O O . ASN A 1 105 ? 15.590 -1.750 -13.535 1.00 92.38 105 ASN A O 1
ATOM 875 N N . THR A 1 106 ? 14.191 -0.555 -12.264 1.00 94.62 106 THR A N 1
ATOM 876 C CA . THR A 1 106 ? 14.145 -1.532 -11.167 1.00 94.62 106 THR A CA 1
ATOM 877 C C . THR A 1 106 ? 12.774 -2.196 -11.087 1.00 94.62 106 THR A C 1
ATOM 879 O O . THR A 1 106 ? 11.863 -1.886 -11.854 1.00 94.62 106 THR A O 1
ATOM 882 N N . SER A 1 107 ? 12.608 -3.156 -10.181 1.00 94.81 107 SER A N 1
ATOM 883 C CA . SER A 1 107 ? 11.302 -3.743 -9.890 1.00 94.81 107 SER A CA 1
ATOM 884 C C . SER A 1 107 ? 11.058 -3.782 -8.393 1.00 94.81 107 SER A C 1
ATOM 886 O O . SER A 1 107 ? 11.994 -3.904 -7.603 1.00 94.81 107 SER A O 1
ATOM 888 N N . ALA A 1 108 ? 9.794 -3.675 -8.000 1.00 94.69 108 ALA A N 1
ATOM 889 C CA . ALA A 1 108 ? 9.391 -3.739 -6.605 1.00 94.69 108 ALA A CA 1
ATOM 890 C C . ALA A 1 108 ? 8.080 -4.504 -6.452 1.00 94.69 108 ALA A C 1
ATOM 892 O O . ALA A 1 108 ? 7.215 -4.464 -7.326 1.00 94.69 108 ALA A O 1
ATOM 893 N N . ILE A 1 109 ? 7.917 -5.163 -5.306 1.00 95.81 109 ILE A N 1
ATOM 894 C CA . ILE A 1 109 ? 6.632 -5.742 -4.922 1.00 95.81 109 ILE A CA 1
ATOM 895 C C . ILE A 1 109 ? 5.700 -4.598 -4.521 1.00 95.81 109 ILE A C 1
ATOM 897 O O . ILE A 1 109 ? 6.025 -3.797 -3.638 1.00 95.81 109 ILE A O 1
ATOM 901 N N . ALA A 1 110 ? 4.541 -4.544 -5.164 1.00 96.06 110 ALA A N 1
ATOM 902 C CA . ALA A 1 110 ? 3.501 -3.570 -4.901 1.00 96.06 110 ALA A CA 1
ATOM 903 C C . ALA A 1 110 ? 2.166 -4.247 -4.579 1.00 96.06 110 ALA A C 1
ATOM 905 O O . ALA A 1 110 ? 1.839 -5.311 -5.111 1.00 96.06 110 ALA A O 1
ATOM 906 N N . LEU A 1 111 ? 1.395 -3.590 -3.717 1.00 97.44 111 LEU A N 1
ATOM 907 C CA . LEU A 1 111 ? -0.000 -3.892 -3.439 1.00 97.44 111 LEU A CA 1
ATOM 908 C C . LEU A 1 111 ? -0.878 -2.987 -4.304 1.00 97.44 111 LEU A C 1
ATOM 910 O O . LEU A 1 111 ? -0.890 -1.771 -4.127 1.00 97.44 111 LEU A O 1
ATOM 914 N N . ILE A 1 112 ? -1.615 -3.579 -5.233 1.00 96.06 112 ILE A N 1
ATOM 915 C CA . ILE A 1 112 ? -2.532 -2.872 -6.125 1.00 96.06 112 ILE A CA 1
ATOM 916 C C . ILE A 1 112 ? -3.943 -3.003 -5.559 1.00 96.06 112 ILE A C 1
ATOM 918 O O . ILE A 1 112 ? -4.432 -4.123 -5.407 1.00 96.06 112 ILE A O 1
ATOM 922 N N . LEU A 1 113 ? -4.583 -1.884 -5.236 1.00 96.81 113 LEU A N 1
ATOM 923 C CA . LEU A 1 113 ? -5.903 -1.813 -4.610 1.00 96.81 113 LEU A CA 1
ATOM 924 C C . LEU A 1 113 ? -6.938 -1.327 -5.623 1.00 96.81 113 LEU A C 1
ATOM 926 O O . LEU A 1 113 ? -6.798 -0.229 -6.148 1.00 96.81 113 LEU A O 1
ATOM 930 N N . TYR A 1 114 ? -7.979 -2.121 -5.871 1.00 96.62 114 TYR A N 1
ATOM 931 C CA . TYR A 1 114 ? -9.059 -1.765 -6.792 1.00 96.62 114 TYR A CA 1
ATOM 932 C C . TYR A 1 114 ? -10.300 -1.330 -6.012 1.00 96.62 114 TYR A C 1
ATOM 934 O O . TYR A 1 114 ? -10.869 -2.139 -5.267 1.00 96.62 114 TYR A O 1
ATOM 942 N N . PHE A 1 115 ? -10.710 -0.078 -6.210 1.00 94.31 115 PHE A N 1
ATOM 943 C CA . PHE A 1 115 ? -11.874 0.558 -5.582 1.00 94.31 115 PHE A CA 1
ATOM 944 C C . PHE A 1 115 ? -13.019 0.750 -6.573 1.00 94.31 115 PHE A C 1
ATOM 946 O O . PHE A 1 115 ? -12.739 1.228 -7.696 1.00 94.31 115 PHE A O 1
#

Secondary structure (DSSP, 8-state):
--TTSHHHHHHHGGGGGS------PPPPHHHHHHHHHHHHHHHTT--EEEEE-TTSPPPS---TTSS-EEEEETTEEEEESSSEEEEEGGG--EEEEEEEE-TTS-EEEEEEEE-

Sequence (115 aa):
MNKKIIVYVFFFLSLIFNACTKQVEQPTSGEKAAIELQRIIKEKNIMRVYPVRYDDIFPNFFPANTGTQWTFSNGFININYGLSDTYNLNYLRKYFIHSVALDNNTSAIALILYF

Foldseek 3Di:
DDPPPVVVVVVVVVVPPPPPPPPPDDQDPLRVLVVVVVVVCVVVVAQFEAEDAQPDDDDQAAAPPFRRDWDDDRSWIFGGGVHTDIGRNVPFDDKDWDWHQYPVRDTGTYIYTYD

Radius of gyration: 24.87 Å; chains: 1; bounding box: 35×24×88 Å